Protein AF-A0A2Z3URR6-F1 (afdb_monomer_lite)

Secondary structure (DSSP, 8-state):
-HHHHTT-HHHHHHTS-TT-EEE-TTS-EEESHHHHHHHHHHHHHTTTTT-B--------EESSSS-EE-TTHHHHHHH--EEEEETTEEEEE-S---S-----

Sequence (104 aa):
MQAWTANDAVAFGACLTADADHVSYDGTHAHGRPALQDNHDRLFRGVLAGSVLVGDLESIRHITADVLHNPWARYLDDLVEIVGVVRDRPAVLRHNLPLNYQLQ

pLDDT: mean 70.98, std 22.88, range [29.47, 97.06]

Foldseek 3Di:
DVCLQVLNLLVVLVVDDQQDWDQAPLRDIAGGSVSSSVVSNVCCVPVLPNWDFDDDQPDWDDPDPPDIDRPCPVVSNVPGQGQHDDPNDRRRPDDDPDSPPDDD

Structure (mmCIF, N/CA/C/O backbone):
data_AF-A0A2Z3URR6-F1
#
_entry.id   AF-A0A2Z3URR6-F1
#
loop_
_atom_site.group_PDB
_atom_site.id
_atom_site.type_symbol
_atom_site.label_atom_id
_atom_site.label_alt_id
_atom_site.label_comp_id
_atom_site.label_asym_id
_atom_site.label_entity_id
_atom_site.label_seq_id
_atom_site.pdbx_PDB_ins_code
_atom_site.Cartn_x
_atom_site.Cartn_y
_atom_site.Cartn_z
_atom_site.occupancy
_atom_site.B_iso_or_equiv
_atom_site.auth_seq_id
_atom_site.auth_comp_id
_atom_site.auth_asym_id
_atom_site.auth_atom_id
_atom_site.pdbx_PDB_model_num
ATOM 1 N N . MET A 1 1 ? -7.067 -7.634 -1.857 1.00 76.31 1 MET A N 1
ATOM 2 C CA . MET A 1 1 ? -8.321 -7.564 -1.067 1.00 76.31 1 MET A CA 1
ATOM 3 C C . MET A 1 1 ? -8.303 -8.496 0.147 1.00 76.31 1 MET A C 1
ATOM 5 O O . MET A 1 1 ? -8.392 -7.986 1.250 1.00 76.31 1 MET A O 1
ATOM 9 N N . GLN A 1 2 ? -8.105 -9.816 0.005 1.00 87.69 2 GLN A N 1
ATOM 10 C CA . GLN A 1 2 ? -8.152 -10.759 1.148 1.00 87.69 2 GLN A CA 1
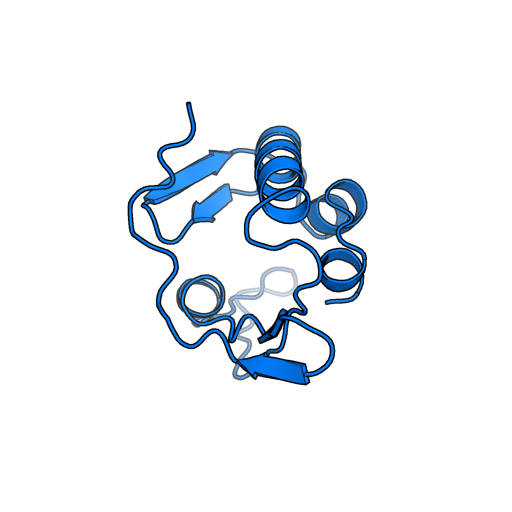ATOM 11 C C . GLN A 1 2 ? -7.162 -10.453 2.289 1.00 87.69 2 GLN A C 1
ATOM 13 O O . GLN A 1 2 ? -7.574 -10.444 3.443 1.00 87.69 2 GLN A O 1
ATOM 18 N N . ALA A 1 3 ? -5.893 -10.149 1.984 1.00 89.31 3 ALA A N 1
ATOM 19 C CA . ALA A 1 3 ? -4.889 -9.813 3.004 1.00 89.31 3 ALA A CA 1
ATOM 20 C C . ALA A 1 3 ? -5.283 -8.589 3.853 1.00 89.31 3 ALA A C 1
ATOM 22 O O . ALA A 1 3 ? -5.079 -8.580 5.061 1.00 89.31 3 ALA A O 1
ATOM 23 N N . TRP A 1 4 ? -5.926 -7.592 3.235 1.00 88.81 4 TRP A N 1
ATOM 24 C CA . TRP A 1 4 ? -6.449 -6.421 3.938 1.00 88.81 4 TRP A CA 1
ATOM 25 C C . TRP A 1 4 ? -7.582 -6.795 4.890 1.00 88.81 4 TRP A C 1
ATOM 27 O O . TRP A 1 4 ? -7.532 -6.457 6.067 1.00 88.81 4 TRP A O 1
ATOM 37 N N . THR A 1 5 ? -8.583 -7.532 4.397 1.00 87.31 5 THR A N 1
ATOM 38 C CA . THR A 1 5 ? -9.711 -8.014 5.211 1.00 87.31 5 THR A CA 1
ATOM 39 C C . THR A 1 5 ? -9.251 -8.894 6.374 1.00 87.31 5 THR A C 1
ATOM 41 O O . THR A 1 5 ? -9.861 -8.874 7.436 1.00 87.31 5 THR A O 1
ATOM 44 N N . ALA A 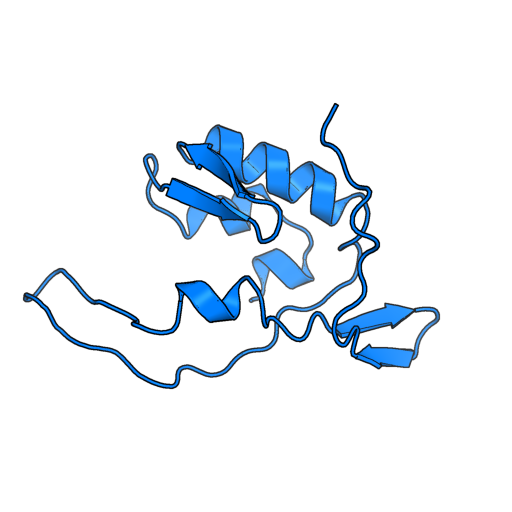1 6 ? -8.172 -9.654 6.189 1.00 93.00 6 ALA A N 1
ATOM 45 C CA . ALA A 1 6 ? -7.554 -10.457 7.238 1.00 93.00 6 ALA A CA 1
ATOM 46 C C . ALA A 1 6 ? -6.657 -9.643 8.192 1.00 93.00 6 ALA A C 1
ATOM 48 O O . ALA A 1 6 ? -6.120 -10.218 9.136 1.00 93.00 6 ALA A O 1
ATOM 49 N N . ASN A 1 7 ? -6.478 -8.337 7.952 1.00 92.44 7 ASN A N 1
ATOM 50 C CA . ASN A 1 7 ? -5.543 -7.477 8.677 1.00 92.44 7 ASN A CA 1
ATOM 51 C C . ASN A 1 7 ? -4.097 -8.033 8.686 1.00 92.44 7 ASN A C 1
ATOM 53 O O . ASN A 1 7 ? -3.356 -7.854 9.650 1.00 92.44 7 ASN A O 1
ATOM 57 N N . ASP A 1 8 ? -3.688 -8.701 7.600 1.00 95.88 8 ASP A N 1
ATOM 58 C CA . ASP A 1 8 ? -2.379 -9.346 7.446 1.00 95.88 8 ASP A CA 1
ATOM 59 C C . ASP A 1 8 ? -1.428 -8.460 6.629 1.00 95.88 8 ASP A C 1
ATOM 61 O O . ASP A 1 8 ? -1.430 -8.453 5.392 1.00 95.88 8 ASP A O 1
ATOM 65 N N . ALA A 1 9 ? -0.590 -7.706 7.341 1.00 93.81 9 ALA A N 1
ATOM 66 C CA . ALA A 1 9 ? 0.394 -6.816 6.736 1.00 93.81 9 ALA A CA 1
ATOM 67 C C . ALA A 1 9 ? 1.470 -7.568 5.938 1.00 93.81 9 ALA A C 1
ATOM 69 O O . ALA A 1 9 ? 1.924 -7.075 4.904 1.00 93.81 9 ALA A O 1
ATOM 70 N N . VAL A 1 10 ? 1.858 -8.775 6.367 1.00 97.06 10 VAL A N 1
ATOM 71 C CA . VAL A 1 10 ? 2.896 -9.562 5.691 1.00 97.06 10 VAL A CA 1
ATOM 72 C C . VAL A 1 10 ? 2.384 -10.040 4.339 1.00 97.06 10 VAL A C 1
ATOM 74 O O . VAL A 1 10 ? 3.048 -9.814 3.322 1.00 97.06 10 VAL A O 1
ATOM 77 N N . ALA A 1 11 ? 1.188 -10.634 4.315 1.00 96.12 11 ALA A N 1
ATOM 78 C CA . ALA A 1 11 ? 0.539 -11.074 3.087 1.00 96.12 11 ALA A CA 1
ATOM 79 C C . ALA A 1 11 ? 0.228 -9.898 2.151 1.00 96.12 11 ALA A C 1
ATOM 81 O O . ALA A 1 11 ? 0.387 -10.031 0.939 1.00 96.12 11 ALA A O 1
ATOM 82 N N . PHE A 1 12 ? -0.156 -8.737 2.693 1.00 90.00 12 PHE A N 1
ATOM 83 C CA . PHE A 1 12 ? -0.368 -7.532 1.893 1.00 90.00 12 PHE A CA 1
ATOM 84 C C . PHE A 1 12 ? 0.934 -7.051 1.233 1.00 90.00 12 PHE A C 1
ATOM 86 O O . PHE A 1 12 ? 0.983 -6.872 0.017 1.00 90.00 12 PHE A O 1
ATOM 93 N N . GLY A 1 13 ? 2.023 -6.931 1.999 1.00 90.50 13 GLY A N 1
ATOM 94 C CA . GLY A 1 13 ? 3.328 -6.539 1.461 1.00 90.50 13 GLY A CA 1
ATOM 95 C C . GLY A 1 13 ? 3.910 -7.540 0.454 1.00 90.50 13 GLY A C 1
ATOM 96 O O . GLY A 1 13 ? 4.686 -7.155 -0.421 1.00 90.50 13 GLY A O 1
ATOM 97 N N . ALA A 1 14 ? 3.527 -8.819 0.526 1.00 94.94 14 ALA A N 1
ATOM 98 C CA . ALA A 1 14 ? 3.935 -9.835 -0.445 1.00 94.94 14 ALA A CA 1
ATOM 99 C C . ALA A 1 14 ? 3.324 -9.623 -1.846 1.00 94.94 14 ALA A C 1
ATOM 101 O O . ALA A 1 14 ? 3.867 -10.140 -2.820 1.00 94.94 14 ALA A O 1
ATOM 102 N N . CYS A 1 15 ? 2.245 -8.839 -1.970 1.00 88.81 15 CYS A N 1
ATOM 103 C CA . CYS A 1 15 ? 1.683 -8.438 -3.264 1.00 88.81 15 CYS A CA 1
ATOM 104 C C . CYS A 1 15 ? 2.525 -7.375 -3.992 1.00 88.81 15 CYS A C 1
ATOM 106 O O . CYS A 1 15 ? 2.290 -7.121 -5.171 1.00 88.81 15 CYS A O 1
ATOM 108 N N . LEU A 1 16 ? 3.479 -6.748 -3.301 1.00 87.06 16 LEU A N 1
ATOM 109 C CA . LEU A 1 16 ? 4.309 -5.660 -3.812 1.00 87.06 16 LEU A CA 1
ATOM 110 C C . LEU A 1 16 ? 5.731 -6.155 -4.098 1.00 87.06 16 LEU A C 1
ATOM 112 O O . LEU A 1 16 ? 6.202 -7.133 -3.500 1.00 87.06 16 LEU A O 1
ATOM 116 N N . THR A 1 17 ? 6.449 -5.473 -4.993 1.00 90.81 17 THR A N 1
ATOM 117 C CA . THR A 1 17 ? 7.881 -5.737 -5.192 1.00 90.81 17 THR A CA 1
ATOM 118 C C . THR A 1 17 ? 8.663 -5.399 -3.920 1.00 90.81 17 THR A C 1
ATOM 120 O O . THR A 1 17 ? 8.191 -4.675 -3.042 1.00 90.81 17 THR A O 1
ATOM 123 N N . ALA A 1 18 ? 9.851 -5.986 -3.761 1.00 92.88 18 ALA A N 1
ATOM 124 C CA . ALA A 1 18 ? 10.642 -5.803 -2.541 1.00 92.88 18 ALA A CA 1
ATOM 125 C C . ALA A 1 18 ? 11.084 -4.340 -2.334 1.00 92.88 18 ALA A C 1
ATOM 127 O O . ALA A 1 18 ? 11.300 -3.920 -1.199 1.00 92.88 18 ALA A O 1
ATOM 128 N N . ASP A 1 19 ? 11.174 -3.590 -3.427 1.00 93.62 19 ASP A N 1
ATOM 129 C CA . ASP A 1 19 ? 11.620 -2.206 -3.569 1.00 93.62 19 ASP A CA 1
ATOM 130 C C . ASP A 1 19 ? 10.472 -1.223 -3.868 1.00 93.62 19 ASP A C 1
ATOM 132 O O . ASP A 1 19 ? 10.726 -0.099 -4.283 1.00 93.62 19 ASP A O 1
ATOM 136 N N . ALA A 1 20 ? 9.213 -1.635 -3.680 1.00 88.31 20 ALA A N 1
ATOM 137 C CA . ALA A 1 20 ? 8.058 -0.800 -3.993 1.00 88.31 20 ALA A CA 1
ATOM 138 C C . ALA A 1 20 ? 8.035 0.507 -3.181 1.00 88.31 20 ALA A C 1
ATOM 140 O O . ALA A 1 20 ? 8.311 0.513 -1.980 1.00 88.31 20 ALA A O 1
ATOM 141 N N . ASP A 1 21 ? 7.617 1.587 -3.835 1.00 85.81 21 ASP A N 1
ATOM 142 C CA . ASP A 1 21 ? 7.304 2.867 -3.207 1.00 85.81 21 ASP A CA 1
ATOM 143 C C . ASP A 1 21 ? 5.800 2.989 -2.970 1.00 85.81 21 ASP A C 1
ATOM 145 O O . ASP A 1 21 ? 4.993 2.716 -3.861 1.00 85.81 21 ASP A O 1
ATOM 149 N N . HIS A 1 22 ? 5.422 3.443 -1.779 1.00 82.88 22 HIS A N 1
ATOM 150 C CA . HIS A 1 22 ? 4.036 3.736 -1.438 1.00 82.88 22 HIS A CA 1
ATOM 151 C C . HIS A 1 22 ? 3.938 5.089 -0.754 1.00 82.88 22 HIS A C 1
ATOM 153 O O . HIS A 1 22 ? 4.653 5.360 0.211 1.00 82.88 22 HIS A O 1
ATOM 159 N N . VAL A 1 23 ? 3.058 5.937 -1.274 1.00 82.25 23 VAL A N 1
ATOM 160 C CA . VAL A 1 23 ? 2.776 7.258 -0.722 1.00 82.25 23 VAL A CA 1
ATOM 161 C C . VAL A 1 23 ? 1.345 7.239 -0.215 1.00 82.25 23 VAL A C 1
ATOM 163 O O . VAL A 1 23 ? 0.417 7.069 -0.999 1.00 82.25 23 VAL A O 1
ATOM 166 N N . SER A 1 24 ? 1.193 7.388 1.095 1.00 75.94 24 SER A N 1
ATOM 167 C CA . SER A 1 24 ? -0.100 7.478 1.765 1.00 75.94 24 SER A CA 1
ATOM 168 C C . SER A 1 24 ? -0.764 8.835 1.508 1.00 75.94 24 SER A C 1
ATOM 170 O O . SER A 1 24 ? -0.101 9.814 1.158 1.00 75.94 24 SER A O 1
ATOM 172 N N . TYR A 1 25 ? -2.069 8.921 1.773 1.00 69.25 25 TYR A N 1
ATOM 173 C CA . TYR A 1 25 ? -2.875 10.141 1.613 1.00 69.25 25 TYR A CA 1
ATOM 174 C C . TYR A 1 25 ? -2.353 11.361 2.396 1.00 69.25 25 TYR A C 1
ATOM 176 O O . TYR A 1 25 ? -2.619 12.508 2.037 1.00 69.25 25 TYR A O 1
ATOM 184 N N . ASP A 1 26 ? -1.628 11.134 3.493 1.00 72.69 26 ASP A N 1
ATOM 185 C CA . ASP A 1 26 ? -1.024 12.174 4.330 1.00 72.69 26 ASP A CA 1
ATOM 186 C C . ASP A 1 26 ? 0.357 12.628 3.822 1.00 72.69 26 ASP A C 1
ATOM 188 O O . ASP A 1 26 ? 1.006 13.473 4.439 1.00 72.69 26 ASP A O 1
ATOM 192 N N . GLY A 1 27 ? 0.807 12.080 2.690 1.00 78.31 27 GLY A N 1
ATOM 193 C CA . GLY A 1 27 ? 2.120 12.327 2.108 1.00 78.31 27 GLY A CA 1
ATOM 194 C C . GLY A 1 27 ? 3.240 11.481 2.714 1.00 78.31 27 GLY A C 1
ATOM 195 O O . GLY A 1 27 ? 4.389 11.637 2.295 1.00 78.31 27 GLY A O 1
ATOM 196 N N . THR A 1 28 ? 2.951 10.581 3.662 1.00 79.62 28 THR A N 1
ATOM 197 C CA . THR A 1 28 ? 3.956 9.652 4.189 1.00 79.62 28 THR A CA 1
ATOM 198 C C . THR A 1 28 ? 4.438 8.732 3.075 1.00 79.62 28 THR A C 1
ATOM 200 O O . THR A 1 28 ? 3.647 8.042 2.436 1.00 79.62 28 THR A O 1
ATOM 203 N N . HIS A 1 29 ? 5.753 8.682 2.872 1.00 85.81 29 HIS A N 1
ATOM 204 C CA . HIS A 1 29 ? 6.388 7.808 1.890 1.00 85.81 29 HIS A CA 1
ATOM 205 C C . HIS A 1 29 ? 7.055 6.614 2.579 1.00 85.81 29 HIS A C 1
ATOM 207 O O . HIS A 1 29 ? 7.930 6.777 3.428 1.00 85.81 29 HIS A O 1
ATOM 213 N N . ALA A 1 30 ? 6.641 5.408 2.197 1.00 85.88 30 ALA A N 1
ATOM 214 C CA . ALA A 1 30 ? 7.288 4.155 2.553 1.00 85.88 30 ALA A CA 1
ATOM 215 C C . ALA A 1 30 ? 8.072 3.625 1.350 1.00 85.88 30 ALA A C 1
ATOM 217 O O . ALA A 1 30 ? 7.500 3.394 0.283 1.00 85.88 30 ALA A O 1
ATOM 218 N N . HIS A 1 31 ? 9.370 3.406 1.549 1.00 92.12 31 HIS A N 1
ATOM 219 C CA . HIS A 1 31 ? 10.250 2.818 0.549 1.00 92.12 31 HIS A CA 1
ATOM 220 C C . HIS A 1 31 ? 10.607 1.379 0.930 1.00 92.12 31 HIS A C 1
ATOM 222 O O . HIS A 1 31 ? 11.177 1.123 1.995 1.00 92.12 31 HIS A O 1
ATOM 228 N N . GLY A 1 32 ? 10.294 0.446 0.036 1.00 91.56 32 GLY A N 1
ATOM 229 C CA . GLY A 1 32 ? 10.563 -0.974 0.198 1.00 91.56 32 GLY A CA 1
ATOM 230 C C . GLY A 1 32 ? 9.544 -1.707 1.071 1.00 91.56 32 GLY A C 1
ATOM 231 O O . GLY A 1 32 ? 8.854 -1.145 1.926 1.00 91.56 32 GLY A O 1
ATOM 232 N N . ARG A 1 33 ? 9.475 -3.026 0.864 1.00 92.94 33 ARG A N 1
ATOM 233 C CA . ARG A 1 33 ? 8.485 -3.902 1.505 1.00 92.94 33 ARG A CA 1
ATOM 234 C C . ARG A 1 33 ? 8.498 -3.849 3.042 1.00 92.94 33 ARG A C 1
ATOM 236 O O . ARG A 1 33 ? 7.403 -3.812 3.593 1.00 92.94 33 ARG A O 1
ATOM 243 N N . PRO A 1 34 ? 9.647 -3.835 3.750 1.00 95.12 34 PRO A N 1
ATOM 244 C CA . PRO A 1 34 ? 9.639 -3.786 5.214 1.00 95.12 34 PRO A CA 1
ATOM 245 C C . PRO A 1 34 ? 8.934 -2.541 5.768 1.00 95.12 34 PRO A C 1
ATOM 247 O O . PRO A 1 34 ? 8.043 -2.670 6.598 1.00 95.12 34 PRO A O 1
ATOM 250 N N . ALA A 1 35 ? 9.244 -1.350 5.241 1.00 91.00 35 ALA A N 1
ATOM 251 C CA . ALA A 1 35 ? 8.608 -0.104 5.678 1.00 91.00 35 ALA A CA 1
ATOM 252 C C . ALA A 1 35 ? 7.096 -0.102 5.392 1.00 91.00 35 ALA A C 1
ATOM 254 O O . ALA A 1 35 ? 6.287 0.327 6.212 1.00 91.00 35 ALA A O 1
ATOM 255 N N . LEU A 1 36 ? 6.709 -0.635 4.232 1.00 88.06 36 LEU A N 1
ATOM 256 C CA . LEU A 1 36 ? 5.317 -0.841 3.843 1.00 88.06 36 LEU A CA 1
ATOM 257 C C . LEU A 1 36 ? 4.567 -1.774 4.805 1.00 88.06 36 LEU A C 1
ATOM 259 O O . LEU A 1 36 ? 3.455 -1.449 5.222 1.00 88.06 36 LEU A O 1
ATOM 263 N N . GLN A 1 37 ? 5.165 -2.915 5.156 1.00 94.31 37 GLN A N 1
ATOM 264 C CA . GLN A 1 37 ? 4.589 -3.886 6.090 1.00 94.31 37 GLN A CA 1
ATOM 265 C C . GLN A 1 37 ? 4.445 -3.289 7.489 1.00 94.31 37 GLN A C 1
ATOM 267 O O . GLN A 1 37 ? 3.374 -3.404 8.079 1.00 94.31 37 GLN A O 1
ATOM 272 N N . ASP A 1 38 ? 5.469 -2.594 7.982 1.00 94.12 38 ASP A N 1
ATOM 273 C CA . ASP A 1 38 ? 5.440 -1.949 9.296 1.00 94.12 38 ASP A CA 1
ATOM 274 C C . ASP A 1 38 ? 4.333 -0.886 9.377 1.00 94.12 38 ASP A C 1
ATOM 276 O O . ASP A 1 38 ? 3.586 -0.829 10.357 1.00 94.12 38 ASP A O 1
ATOM 280 N N . ASN A 1 39 ? 4.169 -0.078 8.325 1.00 88.56 39 ASN A N 1
ATOM 281 C CA . ASN A 1 39 ? 3.097 0.914 8.254 1.00 88.56 39 ASN A CA 1
ATOM 282 C C . ASN A 1 39 ? 1.711 0.254 8.245 1.00 88.56 39 ASN A C 1
ATOM 284 O O . ASN A 1 39 ? 0.830 0.659 9.006 1.00 88.56 39 ASN A O 1
ATOM 288 N N . HIS A 1 40 ? 1.514 -0.788 7.434 1.00 89.31 40 HIS A N 1
ATOM 289 C CA . HIS A 1 40 ? 0.226 -1.480 7.357 1.00 89.31 40 HIS A CA 1
ATOM 290 C C . HIS A 1 40 ? -0.094 -2.278 8.627 1.00 89.31 40 HIS A C 1
ATOM 292 O O . HIS A 1 40 ? -1.255 -2.313 9.021 1.00 89.31 40 HIS A O 1
ATOM 298 N N . ASP A 1 41 ? 0.895 -2.850 9.322 1.00 94.75 41 ASP A N 1
ATOM 299 C CA . ASP A 1 41 ? 0.677 -3.515 10.616 1.00 94.75 41 ASP A CA 1
ATOM 300 C C . ASP A 1 41 ? 0.155 -2.517 11.662 1.00 94.75 41 ASP A C 1
ATOM 302 O O . ASP A 1 41 ? -0.847 -2.785 12.331 1.00 94.75 41 ASP A O 1
ATOM 306 N N . ARG A 1 42 ? 0.744 -1.312 11.732 1.00 89.75 42 ARG A N 1
ATOM 307 C CA . ARG A 1 42 ? 0.255 -0.228 12.605 1.00 89.75 42 ARG A CA 1
ATOM 308 C C . ARG A 1 42 ? -1.181 0.175 12.266 1.00 89.75 42 ARG A C 1
ATOM 310 O O . ARG A 1 42 ? -1.998 0.347 13.170 1.00 89.75 42 ARG A O 1
ATOM 317 N N . LEU A 1 43 ? -1.504 0.312 10.979 1.00 85.75 43 LEU A N 1
ATOM 318 C CA . LEU A 1 43 ? -2.845 0.695 10.533 1.00 85.75 43 LEU A CA 1
ATOM 319 C C . LEU A 1 43 ? -3.884 -0.403 10.803 1.00 85.75 43 LEU A C 1
ATOM 321 O O . LEU A 1 43 ? -4.962 -0.106 11.316 1.00 85.75 43 LEU A O 1
ATOM 325 N N . PHE A 1 44 ? -3.556 -1.665 10.522 1.00 87.75 44 PHE A N 1
ATOM 326 C CA . PHE A 1 44 ? -4.426 -2.822 10.749 1.00 87.75 44 PHE A CA 1
ATOM 327 C C . PHE A 1 44 ? -4.666 -3.129 12.227 1.00 87.75 44 PHE A C 1
ATOM 329 O O . PHE A 1 44 ? -5.732 -3.632 12.573 1.00 87.75 44 PHE A O 1
ATOM 336 N N . ARG A 1 45 ? -3.724 -2.791 13.114 1.00 89.06 45 ARG A N 1
ATOM 337 C CA . ARG A 1 45 ? -3.939 -2.821 14.573 1.00 89.06 45 ARG A CA 1
ATOM 338 C C . ARG A 1 45 ? -4.682 -1.594 15.101 1.00 89.06 45 ARG A C 1
ATOM 340 O O . ARG A 1 45 ? -5.140 -1.609 16.241 1.00 89.06 45 ARG A O 1
ATOM 347 N N . GLY A 1 46 ? -4.756 -0.536 14.301 1.00 85.94 46 GLY A N 1
ATOM 348 C CA . GLY A 1 46 ? -5.334 0.747 14.663 1.00 85.94 46 GLY A CA 1
ATOM 349 C C . GLY A 1 46 ? -6.573 1.066 13.839 1.00 85.94 46 GLY A C 1
ATOM 350 O O . GLY A 1 46 ? -7.573 0.351 13.868 1.00 85.94 46 GLY A O 1
ATOM 351 N N . VAL A 1 47 ? -6.514 2.185 13.120 1.00 79.19 47 VAL A N 1
ATOM 352 C CA . VAL A 1 47 ? -7.681 2.811 12.482 1.00 79.19 47 VAL A CA 1
ATOM 353 C C . VAL A 1 47 ? -8.323 1.979 11.362 1.00 79.19 47 VAL A C 1
ATOM 355 O O . VAL A 1 47 ? -9.464 2.252 11.002 1.00 79.19 47 VAL A O 1
ATOM 358 N N . LEU A 1 48 ? -7.631 0.964 10.832 1.00 81.81 48 LEU A N 1
ATOM 359 C CA . LEU A 1 48 ? -8.128 0.072 9.774 1.00 81.81 48 LEU A CA 1
ATOM 360 C C . LEU A 1 48 ? -8.508 -1.328 10.279 1.00 81.81 48 LEU A C 1
ATOM 362 O O . LEU A 1 48 ? -8.840 -2.198 9.465 1.00 81.81 48 LEU A O 1
ATOM 366 N N . ALA A 1 49 ? -8.470 -1.568 11.591 1.00 84.31 49 ALA A N 1
ATOM 367 C CA . ALA A 1 49 ? -8.857 -2.850 12.172 1.00 84.31 49 ALA A CA 1
ATOM 368 C C . ALA A 1 49 ? -10.294 -3.233 11.769 1.00 84.31 49 ALA A C 1
ATOM 370 O O . ALA A 1 49 ? -11.226 -2.443 11.923 1.00 84.31 49 ALA A O 1
ATOM 371 N N . GLY A 1 50 ? -10.475 -4.444 11.229 1.00 84.31 50 GLY A N 1
ATOM 372 C CA . GLY A 1 50 ? -11.780 -4.947 10.782 1.00 84.31 50 GLY A CA 1
ATOM 373 C C . GLY A 1 50 ? -12.363 -4.253 9.544 1.00 84.31 50 GLY A C 1
ATOM 374 O O . GLY A 1 50 ? -13.531 -4.470 9.217 1.00 84.31 50 GLY A O 1
ATOM 375 N N . SER A 1 51 ? -11.588 -3.409 8.860 1.00 81.00 51 SER A N 1
ATOM 376 C CA . SER A 1 51 ? -12.007 -2.817 7.591 1.00 81.00 51 SER A CA 1
ATOM 377 C C . SER A 1 51 ? -11.868 -3.793 6.425 1.00 81.00 51 SER A C 1
ATOM 379 O O . SER A 1 51 ? -11.071 -4.734 6.454 1.00 81.00 51 SER A O 1
ATOM 381 N N . VAL A 1 52 ? -12.626 -3.546 5.361 1.00 77.94 52 VAL A N 1
ATOM 382 C CA . VAL A 1 52 ? -12.479 -4.262 4.092 1.00 77.94 52 VAL A CA 1
ATOM 383 C C . VAL A 1 52 ? -12.115 -3.300 2.968 1.00 77.94 52 VAL A C 1
ATOM 385 O O . VAL A 1 52 ? -12.595 -2.168 2.922 1.00 77.94 52 VAL A O 1
ATOM 388 N N . LEU A 1 53 ? -11.265 -3.780 2.061 1.00 74.81 53 LEU A N 1
ATOM 389 C CA . LEU A 1 53 ? -10.886 -3.080 0.840 1.00 74.81 53 LEU A CA 1
ATOM 390 C C . LEU A 1 53 ? -11.888 -3.427 -0.264 1.00 74.81 53 LEU A C 1
ATOM 392 O O . LEU A 1 53 ? -12.009 -4.601 -0.623 1.00 74.81 53 LEU A O 1
ATOM 396 N N . VAL A 1 54 ? -12.566 -2.419 -0.808 1.00 71.25 54 VAL A N 1
ATOM 397 C CA . VAL A 1 54 ? -13.472 -2.556 -1.956 1.00 71.25 54 VAL A CA 1
ATOM 398 C C . VAL A 1 54 ? -12.965 -1.661 -3.081 1.00 71.25 54 VAL A C 1
ATOM 400 O O . VAL A 1 54 ? -12.564 -0.526 -2.838 1.00 71.25 54 VAL A O 1
ATOM 403 N N . GLY A 1 55 ? -12.964 -2.177 -4.305 1.00 71.75 55 GLY A N 1
ATOM 404 C CA . GLY A 1 55 ? -12.589 -1.419 -5.490 1.00 71.75 55 GLY A CA 1
ATOM 405 C C . GLY A 1 55 ? -12.752 -2.252 -6.753 1.00 71.75 55 GLY A C 1
ATOM 406 O O . GLY A 1 55 ? -12.633 -3.478 -6.712 1.00 71.75 55 GLY A O 1
ATOM 407 N N . ASP A 1 56 ? -12.995 -1.568 -7.865 1.00 69.75 56 ASP A N 1
ATOM 408 C CA . ASP A 1 56 ? -13.106 -2.162 -9.192 1.00 69.75 56 ASP A CA 1
ATOM 409 C C . ASP A 1 56 ? -11.929 -1.727 -10.069 1.00 69.75 56 ASP A C 1
ATOM 411 O O . ASP A 1 56 ? -11.388 -0.625 -9.944 1.00 69.75 56 ASP A O 1
ATOM 415 N N . LEU A 1 57 ? -11.512 -2.607 -10.978 1.00 73.06 57 LEU A N 1
ATOM 416 C CA . LEU A 1 57 ? -10.477 -2.283 -11.949 1.00 73.06 57 LEU A CA 1
ATOM 417 C C . LEU A 1 57 ? -11.083 -1.482 -13.106 1.00 73.06 57 LEU A C 1
ATOM 419 O O . LEU A 1 57 ? -11.705 -2.051 -13.999 1.00 73.06 57 LEU A O 1
ATOM 423 N N . GLU A 1 58 ? -10.859 -0.171 -13.114 1.00 73.69 58 GLU A N 1
ATOM 424 C CA . GLU A 1 58 ? -11.427 0.706 -14.145 1.00 73.69 58 GLU A CA 1
ATOM 425 C C . GLU A 1 58 ? -10.642 0.691 -15.461 1.00 73.69 58 GLU A C 1
ATOM 427 O O . GLU A 1 58 ? -11.224 0.708 -16.546 1.00 73.69 58 GLU A O 1
ATOM 432 N N . SER A 1 59 ? -9.307 0.687 -15.393 1.00 76.31 59 SER A N 1
ATOM 433 C CA . SER A 1 59 ? -8.469 0.687 -16.594 1.00 76.31 59 SER A CA 1
ATOM 434 C C . SER A 1 59 ? -7.075 0.123 -16.343 1.00 76.31 59 SER A C 1
ATOM 436 O O . SER A 1 59 ? -6.492 0.292 -15.272 1.00 76.31 59 SER A O 1
ATOM 438 N N . ILE A 1 60 ? -6.523 -0.513 -17.374 1.00 83.31 60 ILE A N 1
ATOM 439 C CA . ILE A 1 60 ? -5.125 -0.936 -17.447 1.00 83.31 60 ILE A CA 1
ATOM 440 C C . ILE A 1 60 ? -4.577 -0.497 -18.796 1.00 83.31 60 ILE A C 1
ATOM 442 O O 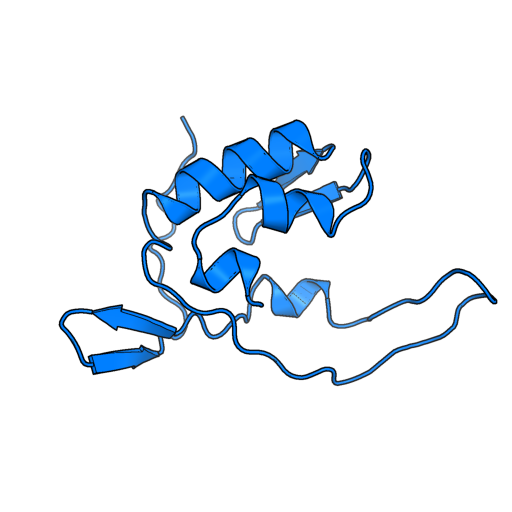. ILE A 1 60 ? -5.221 -0.676 -19.830 1.00 83.31 60 ILE A O 1
ATOM 446 N N . ARG A 1 61 ? -3.356 0.036 -18.797 1.00 85.06 61 ARG A N 1
ATOM 447 C CA . ARG A 1 61 ? -2.597 0.319 -20.012 1.00 85.06 61 ARG A CA 1
ATOM 448 C C . ARG A 1 61 ? -1.324 -0.518 -20.046 1.00 85.06 61 ARG A C 1
ATOM 450 O O . ARG A 1 61 ? -0.501 -0.416 -19.144 1.00 85.06 61 ARG A O 1
ATOM 457 N N . HIS A 1 62 ? -1.121 -1.270 -21.123 1.00 89.69 62 HIS A N 1
ATOM 458 C CA . HIS A 1 62 ? 0.165 -1.910 -21.398 1.00 89.69 62 HIS A CA 1
ATOM 459 C C . HIS A 1 62 ? 1.162 -0.854 -21.891 1.00 89.69 62 HIS A C 1
ATOM 461 O O . HIS A 1 62 ? 0.892 -0.148 -22.865 1.00 89.69 62 HIS A O 1
ATOM 467 N N . ILE A 1 63 ? 2.294 -0.721 -21.199 1.00 90.75 63 ILE A N 1
ATOM 468 C CA . ILE A 1 63 ? 3.424 0.114 -21.630 1.00 90.75 63 ILE A CA 1
ATOM 469 C C . ILE A 1 63 ? 4.402 -0.747 -22.431 1.00 90.75 63 ILE A C 1
ATOM 471 O O . ILE A 1 63 ? 4.836 -0.357 -23.512 1.00 90.75 63 ILE A O 1
ATOM 475 N N . THR A 1 64 ? 4.687 -1.945 -21.921 1.00 94.31 64 THR A N 1
ATOM 476 C CA . THR A 1 64 ? 5.444 -3.010 -22.591 1.00 94.31 64 THR A CA 1
ATOM 477 C C . THR A 1 64 ? 4.788 -4.363 -22.286 1.00 94.31 64 THR A C 1
ATOM 479 O O . THR A 1 64 ? 3.715 -4.408 -21.682 1.00 94.31 64 THR A O 1
ATOM 482 N N . ALA A 1 65 ? 5.409 -5.470 -22.708 1.00 94.31 65 ALA A N 1
ATOM 483 C CA . ALA A 1 65 ? 4.930 -6.814 -22.379 1.00 94.31 65 ALA A CA 1
ATOM 484 C C . ALA A 1 65 ? 4.884 -7.069 -20.859 1.00 94.31 65 ALA A C 1
ATOM 486 O O . ALA A 1 65 ? 3.939 -7.690 -20.383 1.00 94.31 65 ALA A O 1
ATOM 487 N N . ASP A 1 66 ? 5.849 -6.517 -20.116 1.00 93.12 66 ASP A N 1
ATOM 488 C CA . ASP A 1 66 ? 6.040 -6.787 -18.683 1.00 93.12 66 ASP A CA 1
ATOM 489 C C . ASP A 1 66 ? 5.689 -5.590 -17.785 1.00 93.12 66 ASP A C 1
ATOM 491 O O . ASP A 1 66 ? 5.816 -5.663 -16.565 1.00 93.12 66 ASP A O 1
ATOM 495 N N . VAL A 1 67 ? 5.257 -4.467 -18.371 1.00 89.81 67 VAL A N 1
ATOM 496 C CA . VAL A 1 67 ? 4.933 -3.241 -17.631 1.00 89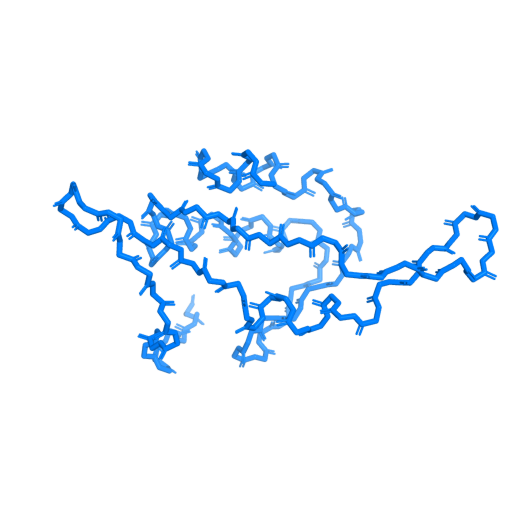.81 67 VAL A CA 1
ATOM 497 C C . VAL A 1 67 ? 3.519 -2.791 -17.950 1.00 89.81 67 VAL A C 1
ATOM 499 O O . VAL A 1 67 ? 3.194 -2.423 -19.084 1.00 89.81 67 VAL A O 1
ATOM 502 N N . LEU A 1 68 ? 2.698 -2.754 -16.905 1.00 85.12 68 LEU A N 1
ATOM 503 C CA . LEU A 1 68 ? 1.344 -2.225 -16.925 1.00 85.12 68 LEU A CA 1
ATOM 504 C C . LEU A 1 68 ? 1.285 -0.947 -16.094 1.00 85.12 68 LEU A C 1
ATOM 506 O O . LEU A 1 68 ? 1.888 -0.851 -15.028 1.00 85.12 68 LEU A O 1
ATOM 510 N N . HIS A 1 69 ? 0.518 0.024 -16.566 1.00 80.12 69 HIS A N 1
ATOM 511 C CA . HIS A 1 69 ? 0.194 1.227 -15.822 1.00 80.12 69 HIS A CA 1
ATOM 512 C C . HIS A 1 69 ? -1.307 1.256 -15.536 1.00 80.12 69 HIS A C 1
ATOM 514 O O . HIS A 1 69 ? -2.119 1.211 -16.464 1.00 80.12 69 HIS A O 1
ATOM 520 N N . ASN A 1 70 ? -1.669 1.353 -14.257 1.00 75.19 70 ASN A N 1
ATOM 521 C CA . ASN A 1 70 ? -3.019 1.695 -13.823 1.00 75.19 70 ASN A CA 1
ATOM 522 C C . ASN A 1 70 ? -3.041 3.195 -13.458 1.00 75.19 70 ASN A C 1
ATOM 524 O O . ASN A 1 70 ? -2.539 3.563 -12.394 1.00 75.19 70 ASN A O 1
ATOM 528 N N . PRO A 1 71 ? -3.594 4.070 -14.318 1.00 65.62 71 PRO A N 1
ATOM 529 C CA . PRO A 1 71 ? -3.524 5.524 -14.143 1.00 65.62 71 PRO A CA 1
ATOM 530 C C . PRO A 1 71 ? -4.303 6.056 -12.934 1.00 65.62 71 PRO A C 1
ATOM 532 O O . PRO A 1 71 ? -4.065 7.188 -12.503 1.00 65.62 71 PRO A O 1
ATOM 535 N N . TRP A 1 72 ? -5.197 5.244 -12.364 1.00 59.72 72 TRP A N 1
ATOM 536 C CA . TRP A 1 72 ? -6.006 5.602 -11.200 1.00 59.72 72 TRP A CA 1
ATOM 537 C C . TRP A 1 72 ? -5.504 4.976 -9.898 1.00 59.72 72 TRP A C 1
ATOM 539 O O . TRP A 1 72 ? -6.059 5.276 -8.847 1.00 59.72 72 TRP A O 1
ATOM 549 N N . ALA A 1 73 ? -4.417 4.192 -9.921 1.00 57.47 73 ALA A N 1
ATOM 550 C CA . ALA A 1 73 ? -3.833 3.627 -8.699 1.00 57.47 73 ALA A CA 1
ATOM 551 C C . ALA A 1 73 ? -3.484 4.712 -7.662 1.00 57.47 73 ALA A C 1
ATOM 553 O O . ALA A 1 73 ? -3.700 4.509 -6.476 1.00 57.47 73 ALA A O 1
ATOM 554 N N . ARG A 1 74 ? -3.066 5.905 -8.116 1.00 48.09 74 ARG A N 1
ATOM 555 C CA . ARG A 1 74 ? -2.799 7.066 -7.244 1.00 48.09 74 ARG A CA 1
ATOM 556 C C . ARG A 1 74 ? -4.022 7.596 -6.491 1.00 48.09 74 ARG A C 1
ATOM 558 O O . ARG A 1 74 ? -3.854 8.280 -5.500 1.00 48.09 74 ARG A O 1
A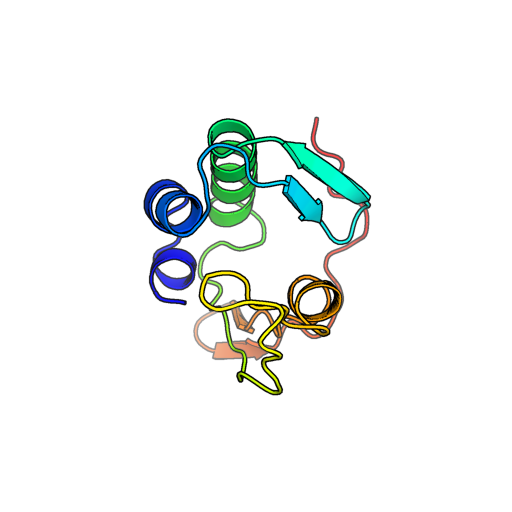TOM 565 N N . TYR A 1 75 ? -5.225 7.354 -7.008 1.00 39.28 75 TYR A N 1
ATOM 566 C CA . TYR A 1 75 ? -6.470 7.837 -6.416 1.00 39.28 75 TYR A CA 1
ATOM 567 C C . TYR A 1 75 ? -7.204 6.742 -5.664 1.00 39.28 75 TYR A C 1
ATOM 569 O O . TYR A 1 75 ? -8.032 7.062 -4.829 1.00 39.28 75 TYR A O 1
ATOM 577 N N . LEU A 1 76 ? -6.924 5.470 -5.950 1.00 47.12 76 LEU A N 1
ATOM 578 C CA . LEU A 1 76 ? -7.552 4.364 -5.243 1.00 47.12 76 LEU A CA 1
ATOM 579 C C . LEU A 1 76 ? -7.044 4.257 -3.810 1.00 47.12 76 LEU A C 1
ATOM 581 O O . LEU A 1 76 ? -7.865 3.954 -2.969 1.00 47.12 76 LEU A O 1
ATOM 585 N N . ASP A 1 77 ? -5.788 4.589 -3.500 1.00 48.34 77 ASP A N 1
ATOM 586 C CA . ASP A 1 77 ? -5.323 4.631 -2.100 1.00 48.34 77 ASP A CA 1
ATOM 587 C C . ASP A 1 77 ? -5.958 5.801 -1.305 1.00 48.34 77 ASP A C 1
ATOM 589 O O . ASP A 1 77 ? -6.206 5.669 -0.106 1.00 48.34 77 ASP A O 1
ATOM 593 N N . ASP A 1 78 ? -6.335 6.894 -1.984 1.00 38.25 78 ASP A N 1
ATOM 594 C CA . ASP A 1 78 ? -7.052 8.055 -1.413 1.00 38.25 78 ASP A CA 1
ATOM 595 C C . ASP A 1 78 ? -8.591 7.898 -1.408 1.00 38.25 78 ASP A C 1
ATOM 597 O O . ASP A 1 78 ? -9.300 8.564 -0.644 1.00 38.25 78 ASP A O 1
ATOM 601 N N . LEU A 1 79 ? -9.124 7.039 -2.284 1.00 34.75 79 LEU A N 1
ATOM 602 C CA . LEU A 1 79 ? -10.554 6.801 -2.523 1.00 34.75 79 LEU A CA 1
ATOM 603 C C . LEU A 1 79 ? -10.956 5.344 -2.294 1.00 34.75 79 LEU A C 1
ATOM 605 O O . LEU A 1 79 ? -12.028 4.939 -2.753 1.00 34.75 79 LEU A O 1
ATOM 609 N N . VAL A 1 80 ? -10.157 4.553 -1.568 1.00 40.69 80 VAL A N 1
ATOM 610 C CA . VAL A 1 80 ? -10.664 3.302 -1.014 1.00 40.69 80 VAL A CA 1
ATOM 611 C C . VAL A 1 80 ? -11.878 3.706 -0.193 1.00 40.69 80 VAL A C 1
ATOM 613 O O . VAL A 1 80 ? -11.765 4.407 0.816 1.00 40.69 80 VAL A O 1
ATOM 616 N N . GLU A 1 81 ? -13.058 3.258 -0.609 1.00 38.62 81 GLU A N 1
ATOM 617 C CA . GLU A 1 81 ? -14.195 3.212 0.288 1.00 38.62 81 GLU A CA 1
ATOM 618 C C . GLU A 1 81 ? -13.835 2.167 1.349 1.00 38.62 81 GLU A C 1
ATOM 620 O O . GLU A 1 81 ? -14.077 0.970 1.193 1.00 38.62 81 GLU A O 1
ATOM 625 N N . ILE A 1 82 ? -13.137 2.604 2.400 1.00 42.91 82 ILE A N 1
ATOM 626 C CA . ILE A 1 82 ? -12.817 1.758 3.540 1.00 42.91 82 ILE A CA 1
ATOM 627 C C . ILE A 1 82 ? -14.164 1.512 4.205 1.00 42.91 82 ILE A C 1
ATOM 629 O O . ILE A 1 82 ? -14.694 2.354 4.929 1.00 42.91 82 ILE A O 1
ATOM 633 N N . VAL A 1 83 ? -14.780 0.370 3.929 1.00 37.59 83 VAL A N 1
ATOM 634 C CA . VAL A 1 83 ? -15.969 -0.027 4.673 1.00 37.59 83 VAL A CA 1
ATOM 635 C C . VAL A 1 83 ? -15.461 -0.545 6.013 1.00 37.59 83 VAL A C 1
ATOM 637 O O . VAL A 1 83 ? -14.946 -1.658 6.119 1.00 37.59 83 VAL A O 1
ATOM 640 N N . GLY A 1 84 ? -15.524 0.309 7.033 1.00 34.06 84 GLY A N 1
ATOM 641 C CA . GLY A 1 84 ? -15.263 -0.072 8.413 1.00 34.06 84 GLY A CA 1
ATOM 642 C C . GLY A 1 84 ? -16.495 -0.756 9.000 1.00 34.06 84 GLY A C 1
ATOM 643 O O . GLY A 1 84 ? -17.623 -0.298 8.821 1.00 34.06 84 GLY A O 1
ATOM 644 N N . VAL A 1 85 ? -16.319 -1.850 9.734 1.00 33.34 85 VAL A N 1
ATOM 645 C CA . VAL A 1 85 ? -17.411 -2.411 10.538 1.00 33.34 85 VAL A CA 1
ATOM 646 C C . VAL A 1 85 ? -17.367 -1.757 11.916 1.00 33.34 85 VAL A C 1
ATOM 648 O O . VAL A 1 85 ? -16.555 -2.112 12.764 1.00 33.34 85 VAL A O 1
ATOM 651 N N . VAL A 1 86 ? -18.251 -0.786 12.159 1.00 35.88 86 VAL A N 1
ATOM 652 C CA . VAL A 1 86 ? -18.474 -0.237 13.504 1.00 35.88 86 VAL A CA 1
ATOM 653 C C . VAL A 1 86 ? -19.720 -0.907 14.074 1.00 35.88 86 VAL A C 1
ATOM 655 O O . VAL A 1 86 ? -20.829 -0.619 13.631 1.00 35.88 86 VAL A O 1
ATOM 658 N N . ARG A 1 87 ? -19.546 -1.770 15.085 1.00 34.28 87 ARG A N 1
ATOM 659 C CA . ARG A 1 87 ? -20.646 -2.405 15.845 1.00 34.28 87 ARG A CA 1
ATOM 660 C C . ARG A 1 87 ? -21.627 -3.198 14.962 1.00 34.28 87 ARG A C 1
ATOM 662 O O . ARG A 1 87 ? -22.812 -2.876 14.912 1.00 34.28 87 ARG A O 1
ATOM 669 N N . ASP A 1 88 ? -21.123 -4.212 14.258 1.00 37.25 88 ASP A N 1
ATOM 670 C CA . ASP A 1 88 ? -21.921 -5.189 13.490 1.00 37.25 88 ASP A CA 1
ATOM 671 C C . ASP A 1 88 ? -22.837 -4.611 12.397 1.00 37.25 88 ASP A C 1
ATOM 673 O O . ASP A 1 88 ? -23.790 -5.256 11.956 1.00 37.25 88 ASP A O 1
ATOM 677 N N . ARG A 1 89 ? -22.542 -3.404 11.899 1.00 29.47 89 ARG A N 1
ATOM 678 C CA . ARG A 1 89 ? -23.133 -2.886 10.659 1.00 29.47 89 ARG A CA 1
ATOM 679 C C . ARG A 1 89 ? -22.033 -2.443 9.696 1.00 29.47 89 ARG A C 1
ATOM 681 O O . ARG A 1 89 ? -21.084 -1.799 10.148 1.00 29.47 89 ARG A O 1
ATOM 688 N N . PRO A 1 90 ? -22.147 -2.750 8.389 1.00 37.41 90 PRO A N 1
ATOM 689 C CA . PRO A 1 90 ? -21.244 -2.184 7.397 1.00 37.41 90 PRO A CA 1
ATOM 690 C C . PRO A 1 90 ? -21.419 -0.663 7.418 1.00 37.41 90 PRO A C 1
ATOM 692 O O . PRO A 1 90 ? -22.497 -0.151 7.111 1.00 37.41 90 PRO A O 1
ATOM 695 N N . ALA A 1 91 ? -20.383 0.056 7.841 1.00 37.34 91 ALA A N 1
ATOM 696 C CA . ALA A 1 91 ? -20.329 1.502 7.764 1.00 37.34 91 ALA A CA 1
ATOM 697 C C . ALA A 1 91 ? -19.322 1.865 6.678 1.00 37.34 91 ALA A C 1
ATOM 699 O O . ALA A 1 91 ? -18.137 1.558 6.750 1.00 37.34 91 ALA A O 1
ATOM 700 N N . VAL A 1 92 ? -19.808 2.524 5.639 1.00 39.81 92 VAL A N 1
ATOM 701 C CA . VAL A 1 92 ? -18.932 3.116 4.642 1.00 39.81 92 VAL A CA 1
ATOM 702 C C . VAL A 1 92 ? -18.209 4.285 5.314 1.00 39.81 92 VAL A C 1
ATOM 704 O O . VAL A 1 92 ? -18.847 5.297 5.617 1.00 39.81 92 VAL A O 1
ATOM 707 N N . LEU A 1 93 ? -16.901 4.175 5.571 1.00 38.88 93 LEU A N 1
ATOM 708 C CA . LEU A 1 93 ? -16.104 5.333 5.974 1.00 38.88 93 LEU A CA 1
ATOM 709 C C . LEU A 1 93 ? -15.836 6.151 4.712 1.00 38.88 93 LEU A C 1
ATOM 711 O O . LEU A 1 93 ? -14.774 6.076 4.100 1.00 38.88 93 LEU A O 1
ATOM 715 N N . ARG A 1 94 ? -16.832 6.939 4.297 1.00 37.03 94 ARG A N 1
ATOM 716 C CA . ARG A 1 94 ? -16.597 8.002 3.322 1.00 37.03 94 ARG A CA 1
ATOM 717 C C . ARG A 1 94 ? -15.813 9.095 4.026 1.00 37.03 94 ARG A C 1
ATOM 719 O O . ARG A 1 94 ? -16.379 9.826 4.832 1.00 37.03 94 ARG A O 1
ATOM 726 N N . HIS A 1 95 ? -14.522 9.147 3.717 1.00 43.38 95 HIS A N 1
ATOM 727 C CA . HIS A 1 95 ? -13.669 10.324 3.823 1.00 43.38 95 HIS A CA 1
ATOM 728 C C . HIS A 1 95 ? -13.852 11.116 5.129 1.00 43.38 95 HIS A C 1
ATOM 730 O O . HIS A 1 95 ? -14.556 12.118 5.137 1.00 43.38 95 HIS A O 1
ATOM 736 N N . ASN A 1 96 ? -13.261 10.631 6.230 1.00 32.53 96 ASN A N 1
ATOM 737 C CA . ASN A 1 96 ? -12.963 11.408 7.447 1.00 32.53 96 ASN A CA 1
ATOM 738 C C . ASN A 1 96 ? -12.170 10.552 8.460 1.00 32.53 96 ASN A C 1
ATOM 740 O O . ASN A 1 96 ? -12.607 10.343 9.593 1.00 32.53 96 ASN A O 1
ATOM 744 N N . LEU A 1 97 ? -10.986 10.053 8.083 1.00 39.97 97 LEU A N 1
ATOM 745 C CA . LEU A 1 97 ? -9.969 9.841 9.118 1.00 39.97 97 LEU A CA 1
ATOM 746 C C . LEU A 1 97 ? -9.472 11.242 9.506 1.00 39.97 97 LEU A C 1
ATOM 748 O O . LEU A 1 97 ? -9.069 11.993 8.616 1.00 39.97 97 LEU A O 1
ATOM 752 N N . PRO A 1 98 ? -9.558 11.662 10.781 1.00 33.44 98 PRO A N 1
ATOM 753 C CA . PRO A 1 98 ? -9.027 12.956 11.181 1.00 33.44 98 PRO A CA 1
ATOM 754 C C . PRO A 1 98 ? -7.545 13.032 10.792 1.00 33.44 98 PRO A C 1
ATOM 756 O O . PRO A 1 98 ? -6.797 12.087 11.035 1.00 33.44 98 PRO A O 1
ATOM 759 N N . LEU A 1 99 ? -7.140 14.171 10.221 1.00 39.94 99 LEU A N 1
ATOM 760 C CA . LEU A 1 99 ? -5.796 14.539 9.730 1.00 39.94 99 LEU A CA 1
ATOM 761 C C . LEU A 1 99 ? -4.647 14.414 10.762 1.00 39.94 99 LEU A C 1
ATOM 763 O O . LEU A 1 99 ? -3.539 14.877 10.519 1.00 39.94 99 LEU A O 1
ATOM 767 N N . ASN A 1 100 ? -4.888 13.804 11.921 1.00 35.22 100 ASN A N 1
ATOM 768 C CA . ASN A 1 100 ? -4.018 13.851 13.090 1.00 35.22 100 ASN A CA 1
ATOM 769 C C . ASN A 1 100 ? -3.361 12.503 13.424 1.00 35.22 100 ASN A C 1
ATOM 771 O O . ASN A 1 100 ? -2.988 12.292 14.577 1.00 35.22 100 ASN A O 1
ATOM 775 N N . TYR A 1 101 ? -3.197 11.590 12.463 1.00 37.78 101 TYR A N 1
ATOM 776 C CA . TYR A 1 101 ? -2.335 10.421 12.665 1.00 37.78 101 TYR A CA 1
ATOM 777 C C . TYR A 1 101 ? -0.910 10.751 12.212 1.00 37.78 101 TYR A C 1
ATOM 779 O O . TYR A 1 101 ? -0.433 10.298 11.183 1.00 37.78 101 TYR A O 1
ATOM 787 N N . GLN A 1 102 ? -0.232 11.601 12.983 1.00 34.47 102 GLN A N 1
ATOM 788 C CA . GLN A 1 102 ? 1.213 11.761 12.849 1.00 34.47 102 GLN A CA 1
ATOM 789 C C . GLN A 1 102 ? 1.849 10.463 13.357 1.00 34.47 102 GLN A C 1
ATOM 791 O O . GLN A 1 102 ? 1.753 10.154 14.546 1.00 34.47 102 GLN A O 1
ATOM 796 N N . LEU A 1 103 ? 2.442 9.682 12.452 1.00 34.34 103 LEU A N 1
ATOM 797 C CA . LEU A 1 103 ? 3.315 8.568 12.812 1.00 34.34 103 LEU A CA 1
ATOM 798 C C . LEU A 1 103 ? 4.463 9.129 13.666 1.00 34.34 103 LEU A C 1
ATOM 800 O O . LEU A 1 103 ? 5.337 9.826 13.153 1.00 34.34 103 LEU A O 1
ATOM 804 N N . GLN A 1 104 ? 4.405 8.875 14.975 1.00 34.84 104 GLN A N 1
ATOM 805 C CA . GLN A 1 104 ? 5.557 8.993 15.870 1.00 34.84 104 GLN A CA 1
ATOM 806 C C . GLN A 1 104 ? 6.471 7.771 15.725 1.00 34.84 104 GLN A C 1
ATOM 808 O O . GLN A 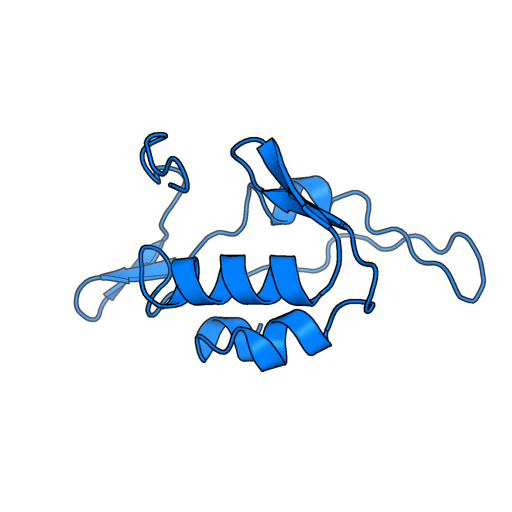1 104 ? 5.972 6.662 15.387 1.00 34.84 104 GLN A O 1
#

Radius of gyration: 14.41 Å; chains: 1; bounding box: 35×26×38 Å